Protein AF-A0A821TFM6-F1 (afdb_monomer_lite)

pLDDT: mean 86.7, std 9.64, range [51.97, 97.0]

Structure (mmCIF, N/CA/C/O backbone):
data_AF-A0A821TFM6-F1
#
_entry.id   AF-A0A821TFM6-F1
#
loop_
_atom_site.group_PDB
_atom_site.id
_atom_site.type_symbol
_atom_site.label_atom_id
_atom_site.label_alt_id
_atom_site.label_comp_id
_atom_site.label_asym_id
_atom_site.label_entity_id
_atom_site.label_seq_id
_atom_site.pdbx_PDB_ins_code
_atom_site.Cartn_x
_atom_site.Cartn_y
_atom_site.Cartn_z
_atom_site.occupancy
_atom_site.B_iso_or_equiv
_atom_site.auth_seq_id
_atom_site.auth_comp_id
_atom_site.auth_asym_id
_atom_site.auth_atom_id
_atom_site.pdbx_PDB_model_num
ATOM 1 N N . MET A 1 1 ? 27.756 -3.045 -13.467 1.00 52.25 1 MET A N 1
ATOM 2 C CA . MET A 1 1 ? 26.746 -2.321 -14.271 1.00 52.25 1 MET A CA 1
ATOM 3 C C . MET A 1 1 ? 26.973 -2.748 -15.706 1.00 52.25 1 MET A C 1
ATOM 5 O O . MET A 1 1 ? 28.132 -2.785 -16.091 1.00 52.25 1 MET A O 1
ATOM 9 N N . ARG A 1 2 ? 25.941 -3.161 -16.456 1.00 55.00 2 ARG A N 1
ATOM 10 C CA . ARG A 1 2 ? 26.101 -3.256 -17.919 1.00 55.00 2 ARG A CA 1
ATOM 11 C C . ARG A 1 2 ? 26.404 -1.846 -18.423 1.00 55.00 2 ARG A C 1
ATOM 13 O O . ARG A 1 2 ? 25.857 -0.905 -17.843 1.00 55.00 2 ARG A O 1
ATOM 20 N N . ASP A 1 3 ? 27.249 -1.713 -19.437 1.00 66.25 3 ASP A N 1
ATOM 21 C CA . ASP A 1 3 ? 27.443 -0.417 -20.083 1.00 66.25 3 ASP A CA 1
ATOM 22 C C . ASP A 1 3 ? 26.076 0.129 -20.517 1.00 66.25 3 ASP A C 1
ATOM 24 O O . ASP A 1 3 ? 25.266 -0.643 -21.054 1.00 66.25 3 ASP A O 1
ATOM 28 N N . PRO A 1 4 ? 25.765 1.406 -20.229 1.00 72.38 4 PRO A N 1
ATOM 29 C CA . PRO A 1 4 ? 24.542 2.012 -20.722 1.00 72.38 4 PRO A CA 1
ATOM 30 C C . PRO A 1 4 ? 24.560 1.903 -22.246 1.00 72.38 4 PRO A C 1
ATOM 32 O O . PRO A 1 4 ? 25.451 2.444 -22.895 1.00 72.38 4 PRO A O 1
ATOM 35 N N . GLN A 1 5 ? 23.610 1.164 -22.814 1.00 78.94 5 GLN A N 1
ATOM 36 C CA . GLN A 1 5 ? 23.362 1.262 -24.246 1.00 78.94 5 GLN A CA 1
ATOM 37 C C . GLN A 1 5 ? 22.760 2.635 -24.523 1.00 78.94 5 GLN A C 1
ATOM 39 O O . GLN A 1 5 ? 21.975 3.143 -23.713 1.00 78.94 5 GLN A O 1
ATOM 44 N N . ASP A 1 6 ? 23.112 3.214 -25.665 1.00 87.62 6 ASP A N 1
ATOM 45 C CA . ASP A 1 6 ? 22.507 4.461 -26.108 1.00 87.62 6 ASP A CA 1
ATOM 46 C C . ASP A 1 6 ? 20.988 4.308 -26.238 1.00 87.62 6 ASP A C 1
ATOM 48 O O . ASP A 1 6 ? 20.458 3.247 -26.590 1.00 87.62 6 ASP A O 1
ATOM 52 N N . ALA A 1 7 ? 20.271 5.387 -25.936 1.00 90.62 7 ALA A N 1
ATOM 53 C CA . ALA A 1 7 ? 18.822 5.398 -26.032 1.00 90.62 7 ALA A CA 1
ATOM 54 C C . ALA A 1 7 ? 18.374 5.211 -27.491 1.00 90.62 7 ALA A C 1
ATOM 56 O O . ALA A 1 7 ? 18.794 5.946 -28.385 1.00 90.62 7 ALA A O 1
ATOM 57 N N . ILE A 1 8 ? 17.465 4.261 -27.724 1.00 91.44 8 ILE A N 1
ATOM 58 C CA . ILE A 1 8 ? 16.836 4.056 -29.032 1.00 91.44 8 ILE A CA 1
ATOM 59 C C . ILE A 1 8 ? 15.567 4.906 -29.095 1.00 91.44 8 ILE A C 1
ATOM 61 O O . ILE A 1 8 ? 14.603 4.655 -28.374 1.00 91.44 8 ILE A O 1
ATOM 65 N N . ILE A 1 9 ? 15.558 5.899 -29.983 1.00 94.25 9 ILE A N 1
ATOM 66 C CA . ILE A 1 9 ? 14.421 6.800 -30.196 1.00 94.25 9 ILE A CA 1
ATOM 67 C C . ILE A 1 9 ? 13.794 6.470 -31.550 1.00 94.25 9 ILE A C 1
ATOM 69 O O . ILE A 1 9 ? 14.476 6.457 -32.573 1.00 94.25 9 ILE A O 1
ATOM 73 N N . THR A 1 10 ? 12.489 6.197 -31.568 1.00 93.75 10 THR A N 1
ATOM 74 C CA . THR A 1 10 ? 11.742 5.863 -32.791 1.00 93.75 10 THR A CA 1
ATOM 75 C C . THR A 1 10 ? 10.418 6.616 -32.846 1.00 93.75 10 THR A C 1
ATOM 77 O O . THR A 1 10 ? 9.872 7.016 -31.818 1.00 93.75 10 THR A O 1
ATOM 80 N N . LYS A 1 11 ? 9.899 6.831 -34.060 1.00 94.12 11 LYS A N 1
ATOM 81 C CA . LYS A 1 11 ? 8.574 7.426 -34.259 1.00 94.12 11 LYS A CA 1
ATOM 82 C C . LYS A 1 11 ? 7.501 6.391 -33.917 1.00 94.12 11 LYS A C 1
ATOM 84 O O . LYS A 1 11 ? 7.526 5.282 -34.445 1.00 94.12 11 LYS A O 1
ATOM 89 N N . ILE A 1 12 ? 6.554 6.772 -33.069 1.00 92.88 12 ILE A N 1
ATOM 90 C CA . ILE A 1 12 ? 5.396 5.949 -32.703 1.00 92.88 12 ILE A CA 1
ATOM 91 C C . ILE A 1 12 ? 4.162 6.348 -33.523 1.00 92.88 12 ILE A C 1
ATOM 93 O O . ILE A 1 12 ? 4.114 7.440 -34.085 1.00 92.88 12 ILE A O 1
ATOM 97 N N . SER A 1 13 ? 3.173 5.454 -33.620 1.00 90.00 13 SER A N 1
ATOM 98 C CA . SER A 1 13 ? 1.891 5.756 -34.270 1.00 90.00 13 SER A CA 1
ATOM 99 C C . SER A 1 13 ? 1.072 6.748 -33.446 1.00 90.00 13 SER A C 1
ATOM 101 O O . SER A 1 13 ? 1.014 6.596 -32.227 1.00 90.00 13 SER A O 1
ATOM 103 N N . ASP A 1 14 ? 0.329 7.637 -34.103 1.00 89.50 14 ASP A N 1
ATOM 104 C CA . ASP A 1 14 ? -0.502 8.658 -33.439 1.00 89.50 14 ASP A CA 1
ATOM 105 C C . ASP A 1 14 ? -1.586 8.069 -32.508 1.00 89.50 14 ASP A C 1
ATOM 107 O O . ASP A 1 14 ? -2.041 8.724 -31.578 1.00 89.50 14 ASP A O 1
ATOM 111 N N . ASN A 1 15 ? -1.974 6.805 -32.718 1.00 90.88 15 ASN A N 1
ATOM 112 C CA . ASN A 1 15 ? -2.982 6.105 -31.911 1.00 90.88 15 ASN A CA 1
ATOM 113 C C . ASN A 1 15 ? -2.406 5.368 -30.687 1.00 90.88 15 ASN A C 1
ATOM 115 O O . ASN A 1 15 ? -3.145 4.680 -29.975 1.00 90.88 15 ASN A O 1
ATOM 119 N N . LEU A 1 16 ? -1.092 5.440 -30.455 1.00 91.19 16 LEU A N 1
ATOM 120 C CA . LEU A 1 16 ? -0.468 4.778 -29.316 1.00 91.19 16 LEU A CA 1
ATOM 121 C C . LEU A 1 16 ? -0.731 5.593 -28.045 1.00 91.19 16 LEU A C 1
ATOM 123 O O . LEU A 1 16 ? -0.475 6.792 -28.004 1.00 91.19 16 LEU A O 1
ATOM 127 N N . LYS A 1 17 ? -1.206 4.941 -26.982 1.00 92.25 17 LYS A N 1
ATOM 128 C CA . LYS A 1 17 ? -1.286 5.583 -25.664 1.00 92.25 17 LYS A CA 1
ATOM 129 C C . LYS A 1 17 ? 0.116 5.764 -25.097 1.00 92.25 17 LYS A C 1
ATOM 131 O O . LYS A 1 17 ? 0.929 4.850 -25.192 1.00 92.25 17 LYS A O 1
ATOM 136 N N . GLU A 1 18 ? 0.370 6.905 -24.470 1.00 93.56 18 GLU A N 1
ATOM 137 C CA . GLU A 1 18 ? 1.617 7.163 -23.752 1.00 93.56 18 GLU A CA 1
ATOM 138 C C . GLU A 1 18 ? 1.761 6.197 -22.569 1.00 93.56 18 GLU A C 1
ATOM 140 O O . GLU A 1 18 ? 0.814 5.968 -21.811 1.00 93.56 18 GLU A O 1
ATOM 145 N N . PHE A 1 19 ? 2.946 5.609 -22.410 1.00 94.56 19 PHE A N 1
ATOM 146 C CA . PHE A 1 19 ? 3.253 4.741 -21.280 1.00 94.56 19 PHE A CA 1
ATOM 147 C C . PHE A 1 19 ? 4.748 4.746 -20.968 1.00 94.56 19 PHE A C 1
ATOM 149 O O . PHE A 1 19 ? 5.585 5.024 -21.825 1.00 94.56 19 PHE A O 1
ATOM 156 N N . THR A 1 20 ? 5.068 4.338 -19.744 1.00 95.56 20 THR A N 1
ATOM 157 C CA . THR A 1 20 ? 6.428 3.998 -19.325 1.00 95.56 20 THR A CA 1
ATOM 158 C C . THR A 1 20 ? 6.457 2.520 -18.973 1.00 95.56 20 THR A C 1
ATOM 160 O O . THR A 1 20 ? 5.644 2.052 -18.177 1.00 95.56 20 THR A O 1
ATOM 163 N N . CYS A 1 21 ? 7.394 1.773 -19.555 1.00 94.75 21 CYS A N 1
ATOM 164 C CA . CYS A 1 21 ? 7.612 0.366 -19.238 1.00 94.75 21 CYS A CA 1
ATOM 165 C C . CYS A 1 21 ? 9.032 0.176 -18.714 1.00 94.75 21 CYS A C 1
ATOM 167 O O . CYS A 1 21 ? 9.996 0.621 -19.331 1.00 94.75 21 CYS A O 1
ATOM 169 N N . ILE A 1 22 ? 9.151 -0.506 -17.577 1.00 96.00 22 ILE A N 1
ATOM 170 C CA . ILE A 1 22 ? 10.433 -0.871 -16.983 1.00 96.00 22 ILE A CA 1
ATOM 171 C C . ILE A 1 22 ? 10.528 -2.393 -17.010 1.00 96.00 22 ILE A C 1
ATOM 173 O O . ILE A 1 22 ? 9.699 -3.079 -16.417 1.00 96.00 22 ILE A O 1
ATOM 177 N N . THR A 1 23 ? 11.555 -2.914 -17.679 1.00 95.25 23 THR A N 1
ATOM 178 C CA . THR A 1 23 ? 11.909 -4.338 -17.670 1.00 95.25 23 THR A CA 1
ATOM 179 C C . THR A 1 23 ? 13.333 -4.474 -17.158 1.00 95.25 23 THR A C 1
ATOM 181 O O . THR A 1 23 ? 14.235 -3.796 -17.644 1.00 95.25 23 THR A O 1
ATOM 184 N N . PHE A 1 24 ? 13.551 -5.347 -16.178 1.00 94.50 24 PHE A N 1
ATOM 185 C CA . PHE A 1 24 ? 14.883 -5.608 -15.643 1.00 94.50 24 PHE A CA 1
ATOM 186 C C . PHE A 1 24 ? 15.060 -7.090 -15.319 1.00 94.50 24 PHE A C 1
ATOM 188 O O . PHE A 1 24 ? 14.094 -7.802 -15.052 1.00 94.50 24 PHE A O 1
ATOM 195 N N . ILE A 1 25 ? 16.315 -7.540 -15.332 1.00 92.44 25 ILE A N 1
ATOM 196 C CA . ILE A 1 25 ? 16.714 -8.866 -14.859 1.00 92.44 25 ILE A CA 1
ATOM 197 C C . ILE A 1 25 ? 17.599 -8.638 -13.630 1.00 92.44 25 ILE A C 1
ATOM 199 O O . ILE A 1 25 ? 18.646 -7.997 -13.767 1.00 92.44 25 ILE A O 1
ATOM 203 N N . PRO A 1 26 ? 17.190 -9.098 -12.439 1.00 93.81 26 PRO A N 1
ATOM 204 C CA . PRO A 1 26 ? 17.968 -8.930 -11.219 1.00 93.81 26 PRO A CA 1
ATOM 205 C C . PRO A 1 26 ? 19.294 -9.692 -11.311 1.00 93.81 26 PRO A C 1
ATOM 207 O O . PRO A 1 26 ? 19.362 -10.795 -11.853 1.00 93.81 26 PRO A O 1
ATOM 210 N N . ASP A 1 27 ? 20.349 -9.119 -10.737 1.00 95.25 27 ASP A N 1
ATOM 211 C CA . ASP A 1 27 ? 21.627 -9.810 -10.560 1.00 95.25 27 ASP A CA 1
ATOM 212 C C . ASP A 1 27 ? 21.530 -10.777 -9.373 1.00 95.25 27 ASP A C 1
ATOM 214 O O . ASP A 1 27 ? 21.910 -10.451 -8.250 1.00 95.25 27 ASP A O 1
ATOM 218 N N . LEU A 1 28 ? 20.958 -11.959 -9.614 1.00 95.38 28 LEU A N 1
ATOM 219 C CA . LEU A 1 28 ? 20.707 -12.955 -8.568 1.00 95.38 28 LEU A CA 1
ATOM 220 C C . LEU A 1 28 ? 21.997 -13.453 -7.903 1.00 95.38 28 LEU A C 1
ATOM 222 O O . LEU A 1 28 ? 22.010 -13.698 -6.698 1.00 95.38 28 LEU A O 1
ATOM 226 N N . LYS A 1 29 ? 23.107 -13.507 -8.649 1.00 95.94 29 LYS A N 1
ATOM 227 C CA . LYS A 1 29 ? 24.409 -13.928 -8.116 1.00 95.94 29 LYS A CA 1
ATOM 228 C C . LYS A 1 29 ? 24.903 -12.987 -7.026 1.00 95.94 29 LYS A C 1
ATOM 230 O O . LYS A 1 29 ? 25.435 -13.450 -6.021 1.00 95.94 29 LYS A O 1
ATOM 235 N N . ARG A 1 30 ? 24.672 -11.678 -7.176 1.00 96.56 30 ARG A N 1
ATOM 236 C CA . ARG A 1 30 ? 24.985 -10.691 -6.133 1.00 96.56 30 ARG A CA 1
ATOM 237 C C . ARG A 1 30 ? 24.227 -10.950 -4.826 1.00 96.56 30 ARG A C 1
ATOM 239 O O . ARG A 1 30 ? 24.731 -10.604 -3.762 1.00 96.56 30 ARG A O 1
ATOM 246 N N . PHE A 1 31 ? 23.052 -11.569 -4.906 1.00 94.94 31 PHE A N 1
ATOM 247 C CA . PHE A 1 31 ? 22.243 -11.968 -3.752 1.00 94.94 31 PHE A CA 1
ATOM 248 C C . PHE A 1 31 ? 22.465 -13.425 -3.329 1.00 94.94 31 PHE A C 1
ATOM 250 O O . PHE A 1 31 ? 21.773 -13.889 -2.432 1.00 94.94 31 PHE A O 1
ATOM 257 N N . GLN A 1 32 ?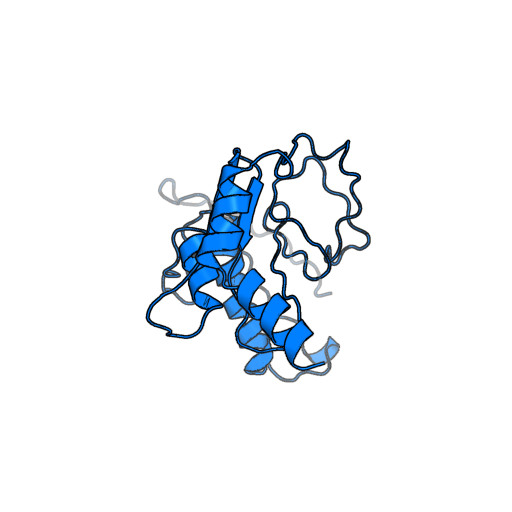 23.427 -14.133 -3.935 1.00 96.31 32 GLN A N 1
ATOM 258 C CA . GLN A 1 32 ? 23.695 -15.554 -3.678 1.00 96.31 32 GLN A CA 1
ATOM 259 C C . GLN A 1 32 ? 22.467 -16.441 -3.957 1.00 96.31 32 GLN A C 1
ATOM 261 O O . GLN A 1 32 ? 22.184 -17.390 -3.233 1.00 96.31 32 GLN A O 1
ATOM 266 N N . MET A 1 33 ? 21.723 -16.109 -5.015 1.00 96.06 33 MET A N 1
ATOM 267 C CA . MET A 1 33 ? 20.518 -16.817 -5.442 1.00 96.06 33 MET A CA 1
ATOM 268 C C . MET A 1 33 ? 20.677 -17.333 -6.873 1.00 96.06 33 MET A C 1
ATOM 270 O O . MET A 1 33 ? 21.241 -16.650 -7.728 1.00 96.06 33 MET A O 1
ATOM 274 N N . ASP A 1 34 ? 20.095 -18.497 -7.156 1.00 95.81 34 ASP A N 1
ATOM 275 C CA . ASP A 1 34 ? 20.007 -19.036 -8.523 1.00 95.81 34 ASP A CA 1
ATOM 276 C C . ASP A 1 34 ? 18.685 -18.669 -9.205 1.00 95.81 34 ASP A C 1
ATOM 278 O O . ASP A 1 34 ? 18.609 -18.482 -10.419 1.00 95.81 34 ASP A O 1
ATOM 282 N N . LYS A 1 35 ? 17.623 -18.554 -8.406 1.00 96.19 35 LYS A N 1
ATOM 283 C CA . LYS A 1 35 ? 16.270 -18.186 -8.820 1.00 96.19 35 LYS A CA 1
ATOM 284 C C . LYS A 1 35 ? 15.557 -17.497 -7.667 1.00 96.19 35 LYS A C 1
ATOM 286 O O . LYS A 1 35 ? 15.970 -17.618 -6.516 1.00 96.19 35 LYS A O 1
ATOM 291 N N . PHE A 1 36 ? 14.454 -16.826 -7.967 1.00 96.69 36 PHE A N 1
ATOM 292 C CA . PHE A 1 36 ? 13.506 -16.460 -6.924 1.00 96.69 36 PHE A CA 1
ATOM 293 C C . PHE A 1 36 ? 12.810 -17.715 -6.399 1.00 96.69 36 PHE A C 1
ATOM 295 O O . PHE A 1 36 ? 12.315 -18.527 -7.182 1.00 96.69 36 PHE A O 1
ATOM 302 N N . ASP A 1 37 ? 12.806 -17.875 -5.080 1.00 95.38 37 ASP A N 1
ATOM 303 C CA . ASP A 1 37 ? 12.021 -18.900 -4.406 1.00 95.38 37 ASP A CA 1
ATOM 304 C C . ASP A 1 37 ? 10.550 -18.471 -4.273 1.00 95.38 37 ASP A C 1
ATOM 306 O O . ASP A 1 37 ? 10.173 -17.322 -4.537 1.00 95.38 37 ASP A O 1
ATOM 310 N N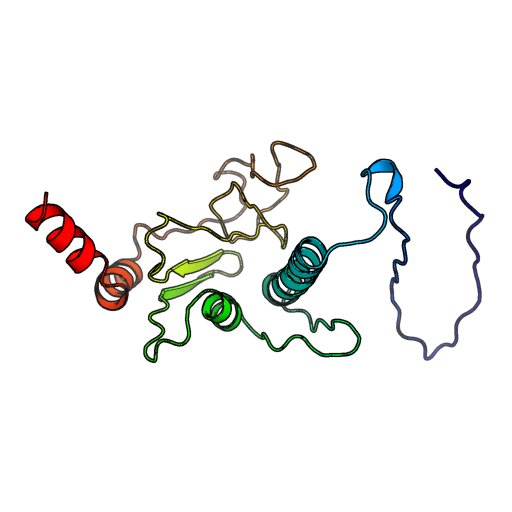 . ASP A 1 38 ? 9.697 -19.412 -3.873 1.00 96.62 38 ASP A N 1
ATOM 311 C CA . ASP A 1 38 ? 8.258 -19.169 -3.765 1.00 96.62 38 ASP A CA 1
ATOM 312 C C . ASP A 1 38 ? 7.926 -18.114 -2.705 1.00 96.62 38 ASP A C 1
ATOM 314 O O . ASP A 1 38 ? 6.969 -17.351 -2.866 1.00 96.62 38 ASP A O 1
ATOM 318 N N . TYR A 1 39 ? 8.743 -18.020 -1.652 1.00 94.38 39 TYR A N 1
ATOM 319 C CA . TYR A 1 39 ? 8.579 -17.025 -0.601 1.00 94.38 39 TYR A CA 1
ATOM 320 C C . TYR A 1 39 ? 8.809 -15.609 -1.138 1.00 94.38 39 TYR A C 1
ATOM 322 O O . TYR A 1 39 ? 7.932 -14.755 -1.013 1.00 94.38 39 TYR A O 1
ATOM 330 N N . LEU A 1 40 ? 9.926 -15.348 -1.814 1.00 94.75 40 LEU A N 1
ATOM 331 C CA . LEU A 1 40 ? 10.219 -14.043 -2.396 1.00 94.75 40 LEU A CA 1
ATOM 332 C C . LEU A 1 40 ? 9.214 -13.682 -3.495 1.00 94.75 40 LEU A C 1
ATOM 334 O O . LEU A 1 40 ? 8.737 -12.546 -3.556 1.00 94.75 40 LEU A O 1
ATOM 338 N N . VAL A 1 41 ? 8.816 -14.655 -4.320 1.00 96.12 41 VAL A N 1
ATOM 339 C CA . VAL A 1 41 ? 7.732 -14.464 -5.294 1.00 96.12 41 VAL A CA 1
ATOM 340 C C . VAL A 1 41 ? 6.427 -14.079 -4.589 1.00 96.12 41 VAL A C 1
ATOM 342 O O . VAL A 1 41 ? 5.703 -13.217 -5.090 1.00 96.12 41 VAL A O 1
ATOM 345 N N . SER A 1 42 ? 6.117 -14.663 -3.428 1.00 95.31 42 SER A N 1
ATOM 346 C CA . SER A 1 42 ? 4.937 -14.289 -2.637 1.00 95.31 42 SER A CA 1
ATOM 347 C C . SER A 1 42 ? 5.016 -12.852 -2.112 1.00 95.31 42 SER A C 1
ATOM 349 O O . SER A 1 42 ? 4.015 -12.137 -2.156 1.00 95.31 42 SER A O 1
ATOM 351 N N . LEU A 1 43 ? 6.206 -12.382 -1.720 1.00 93.88 43 LEU A N 1
ATOM 352 C CA . LEU A 1 43 ? 6.420 -10.998 -1.297 1.00 93.88 43 LEU A CA 1
ATOM 353 C C . LEU A 1 43 ? 6.222 -10.015 -2.454 1.00 93.88 43 LEU A C 1
ATOM 355 O O . LEU A 1 43 ? 5.566 -8.988 -2.275 1.00 93.88 43 LEU A O 1
ATOM 359 N N . PHE A 1 44 ? 6.721 -10.337 -3.653 1.00 95.38 44 PHE A N 1
ATOM 360 C CA . PHE A 1 44 ? 6.457 -9.526 -4.845 1.00 95.38 44 PHE A CA 1
ATOM 361 C C . PHE A 1 44 ? 4.974 -9.512 -5.201 1.00 95.38 44 PHE A C 1
ATOM 363 O O . PHE A 1 44 ? 4.425 -8.443 -5.452 1.00 95.38 44 PHE A O 1
ATOM 370 N N . LYS A 1 45 ? 4.304 -10.672 -5.167 1.00 95.31 45 LYS A N 1
ATOM 371 C CA . LYS A 1 45 ? 2.853 -10.768 -5.383 1.00 95.31 45 LYS A CA 1
ATOM 372 C C . LYS A 1 45 ? 2.100 -9.887 -4.393 1.00 95.31 45 LYS A C 1
ATOM 374 O O . LYS A 1 45 ? 1.313 -9.057 -4.832 1.00 95.31 45 LYS A O 1
ATOM 379 N N . ARG A 1 46 ? 2.388 -10.004 -3.092 1.00 93.75 46 ARG A N 1
ATOM 380 C CA . ARG A 1 46 ? 1.797 -9.158 -2.047 1.00 93.75 46 ARG A CA 1
ATOM 381 C C . ARG A 1 46 ? 2.012 -7.680 -2.357 1.00 93.75 46 ARG A C 1
ATOM 383 O O . ARG A 1 46 ? 1.052 -6.927 -2.383 1.00 93.75 46 ARG A O 1
ATOM 390 N N . ARG A 1 47 ? 3.230 -7.282 -2.737 1.00 94.44 47 ARG A N 1
ATOM 391 C CA . ARG A 1 47 ? 3.525 -5.881 -3.061 1.00 94.44 47 ARG A CA 1
ATOM 392 C C . ARG A 1 47 ? 2.678 -5.329 -4.215 1.00 94.44 47 ARG A C 1
ATOM 394 O O . ARG A 1 47 ? 2.371 -4.142 -4.219 1.00 94.44 47 ARG A O 1
ATOM 401 N N . VAL A 1 48 ? 2.265 -6.159 -5.173 1.00 95.50 48 VAL A N 1
ATOM 402 C CA . VAL A 1 48 ? 1.344 -5.729 -6.240 1.00 95.50 48 VAL A CA 1
ATOM 403 C C . VAL A 1 48 ? -0.060 -5.437 -5.692 1.00 95.50 48 VAL A C 1
ATOM 405 O 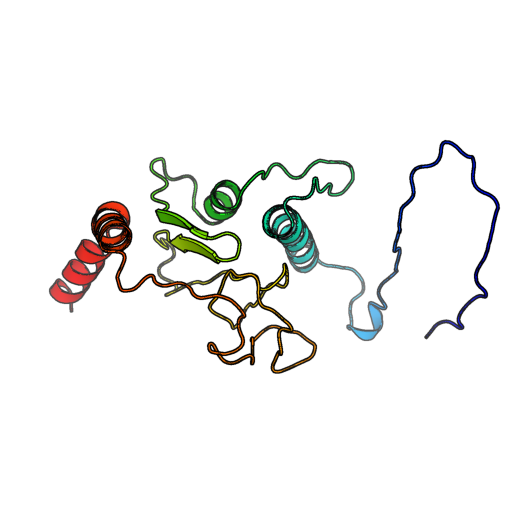O . VAL A 1 48 ? -0.694 -4.482 -6.138 1.00 95.50 48 VAL A O 1
ATOM 408 N N . TYR A 1 49 ? -0.522 -6.201 -4.699 1.00 94.44 49 TYR A N 1
ATOM 409 C CA . TYR A 1 49 ? -1.779 -5.935 -3.988 1.00 94.44 49 TYR A CA 1
ATOM 410 C C . TYR A 1 49 ? -1.679 -4.640 -3.169 1.00 94.44 49 TYR A C 1
ATOM 412 O O . TYR A 1 49 ? -2.572 -3.798 -3.254 1.00 94.44 49 TYR A O 1
ATOM 420 N N . ASP A 1 50 ? -0.554 -4.420 -2.481 1.00 93.31 50 ASP A N 1
ATOM 421 C CA . ASP A 1 50 ? -0.280 -3.169 -1.768 1.00 93.31 50 ASP A CA 1
ATOM 422 C C . ASP A 1 50 ? -0.352 -1.949 -2.708 1.00 93.31 50 ASP A C 1
ATOM 424 O O . ASP A 1 50 ? -0.901 -0.906 -2.356 1.00 93.31 50 ASP A O 1
ATOM 428 N N . VAL A 1 51 ? 0.211 -2.050 -3.920 1.00 92.88 51 VAL A N 1
ATOM 429 C CA . VAL A 1 51 ? 0.164 -0.968 -4.922 1.00 92.88 51 VAL A CA 1
ATOM 430 C C . VAL A 1 51 ? -1.263 -0.741 -5.416 1.00 92.88 51 VAL A C 1
ATOM 432 O O . VAL A 1 51 ? -1.669 0.412 -5.555 1.00 92.88 51 VAL A O 1
ATOM 435 N N . ALA A 1 52 ? -2.032 -1.809 -5.648 1.00 93.50 52 ALA A N 1
ATOM 436 C CA . ALA A 1 52 ? -3.421 -1.707 -6.092 1.00 93.50 52 ALA A CA 1
ATOM 437 C C . ALA A 1 52 ? -4.268 -0.892 -5.108 1.00 93.50 52 ALA A C 1
ATOM 439 O O . ALA A 1 52 ? -4.982 0.020 -5.521 1.00 93.50 52 ALA A O 1
ATOM 440 N N . VAL A 1 53 ? -4.128 -1.168 -3.809 1.00 90.50 53 VAL A N 1
ATOM 441 C CA . VAL A 1 53 ? -4.918 -0.481 -2.786 1.00 90.50 53 VAL A CA 1
ATOM 442 C C . VAL A 1 53 ? -4.405 0.928 -2.478 1.00 90.50 53 VAL A C 1
ATOM 444 O O . VAL A 1 53 ? -5.200 1.854 -2.351 1.00 90.50 53 VAL A O 1
ATOM 447 N N . SER A 1 54 ? -3.085 1.122 -2.401 1.00 88.19 54 SER A N 1
ATOM 448 C CA . SER A 1 54 ? -2.507 2.400 -1.956 1.00 88.19 54 SER A CA 1
ATOM 449 C C . SER A 1 54 ? -2.525 3.500 -3.019 1.00 88.19 54 SER A C 1
ATOM 451 O O . SER A 1 54 ? -2.490 4.679 -2.674 1.00 88.19 54 SER A O 1
ATOM 453 N N . THR A 1 55 ? -2.604 3.129 -4.301 1.00 87.12 55 THR A N 1
ATOM 454 C CA . THR A 1 55 ? -2.687 4.089 -5.415 1.00 87.12 55 THR A CA 1
ATOM 455 C C . THR A 1 55 ? -4.111 4.303 -5.927 1.00 87.12 55 THR A C 1
ATOM 457 O O . THR A 1 55 ? -4.369 5.301 -6.594 1.00 87.12 55 THR A O 1
ATOM 460 N N . GLY A 1 56 ? -5.027 3.358 -5.676 1.00 82.88 56 GLY A N 1
ATOM 461 C CA . GLY A 1 56 ? -6.365 3.339 -6.279 1.00 82.88 56 GLY A CA 1
ATOM 462 C C . GLY A 1 56 ? -6.375 3.054 -7.790 1.00 82.88 56 GLY A C 1
ATOM 463 O O . GLY A 1 56 ? -7.426 3.102 -8.431 1.00 82.88 56 GLY A O 1
ATOM 464 N N . CYS A 1 57 ? -5.218 2.757 -8.390 1.00 89.81 57 CYS A N 1
ATOM 465 C CA . CYS A 1 57 ? -5.102 2.457 -9.811 1.00 89.81 57 CYS A CA 1
ATOM 466 C C . CYS A 1 57 ? -5.586 1.037 -10.136 1.00 89.81 57 CYS A C 1
ATOM 468 O O . CYS A 1 57 ? -5.486 0.106 -9.337 1.00 89.81 57 CYS A O 1
ATOM 470 N N . LYS A 1 58 ? -6.036 0.828 -11.380 1.00 92.75 58 LYS A N 1
ATOM 471 C CA . LYS A 1 58 ? -6.312 -0.521 -11.896 1.00 92.75 58 LYS A CA 1
ATOM 472 C C . LYS A 1 58 ? -4.993 -1.255 -12.130 1.00 92.75 58 LYS A C 1
ATOM 474 O O . LYS A 1 58 ? -4.296 -0.978 -13.102 1.00 92.75 58 LYS A O 1
ATOM 479 N N . VAL A 1 59 ? -4.675 -2.202 -11.254 1.00 94.94 59 VAL A N 1
ATOM 480 C CA . VAL A 1 59 ? -3.430 -2.979 -11.308 1.00 94.94 59 VAL A CA 1
ATOM 481 C C . VAL A 1 59 ? -3.685 -4.392 -11.835 1.00 94.94 59 VAL A C 1
ATOM 483 O O . VAL A 1 59 ? -4.681 -5.040 -11.501 1.00 94.94 59 VAL A O 1
ATOM 486 N N . THR A 1 60 ? -2.760 -4.883 -12.658 1.00 96.56 60 THR A N 1
ATOM 487 C CA . THR A 1 60 ? -2.754 -6.255 -13.176 1.00 96.56 60 THR A CA 1
ATOM 488 C C . THR A 1 60 ? -1.448 -6.955 -12.836 1.00 96.56 60 THR A C 1
ATOM 490 O O . THR A 1 60 ? -0.382 -6.357 -12.951 1.00 96.56 60 THR A O 1
ATOM 493 N N . LEU A 1 61 ? -1.523 -8.243 -12.515 1.00 96.88 61 LEU A N 1
ATOM 494 C CA . LEU A 1 61 ? -0.374 -9.124 -12.351 1.00 96.88 61 LEU A CA 1
ATOM 495 C C . LEU A 1 61 ? -0.488 -10.287 -13.332 1.00 96.88 61 LEU A C 1
ATOM 497 O O . LEU A 1 61 ? -1.482 -11.011 -13.318 1.00 96.88 61 LEU A O 1
ATOM 501 N N . ASN A 1 62 ? 0.521 -10.470 -14.186 1.00 96.12 62 ASN A N 1
ATOM 502 C CA . ASN A 1 62 ? 0.558 -11.538 -15.194 1.00 96.12 62 ASN A CA 1
ATOM 503 C C . ASN A 1 62 ? -0.728 -11.599 -16.046 1.00 96.12 62 ASN A C 1
ATOM 505 O O . ASN A 1 62 ? -1.305 -12.665 -16.253 1.00 96.12 62 ASN A O 1
ATOM 509 N N . GLY A 1 63 ? -1.220 -10.432 -16.476 1.00 95.94 63 GLY A N 1
ATOM 510 C CA . GLY A 1 63 ? -2.433 -10.292 -17.291 1.00 95.94 63 GLY A CA 1
ATOM 511 C C . GLY A 1 63 ? -3.761 -10.405 -16.532 1.00 95.94 63 GLY A C 1
ATOM 512 O O . GLY A 1 63 ? -4.810 -10.162 -17.121 1.00 95.94 63 GLY A O 1
ATOM 513 N N . LYS A 1 64 ? -3.755 -10.728 -15.232 1.00 97.00 64 LYS A N 1
ATOM 514 C CA . LYS A 1 64 ? -4.969 -10.814 -14.406 1.00 97.00 64 LYS A CA 1
ATOM 515 C C . LYS A 1 64 ? -5.130 -9.564 -13.547 1.00 97.00 64 LYS A C 1
ATOM 517 O O . LYS A 1 64 ? -4.180 -9.134 -12.896 1.00 97.00 64 LYS A O 1
ATOM 522 N N . ARG A 1 65 ? -6.332 -8.980 -13.527 1.00 95.50 65 ARG A N 1
ATOM 523 C CA . ARG A 1 65 ? -6.664 -7.846 -12.647 1.00 95.50 65 ARG A CA 1
ATOM 524 C C . ARG A 1 65 ? -6.601 -8.286 -11.182 1.00 95.50 65 ARG A C 1
ATOM 526 O O . ARG A 1 65 ? -7.095 -9.360 -10.846 1.00 95.50 65 ARG A O 1
ATOM 533 N N . ILE A 1 66 ? -6.021 -7.445 -10.330 1.00 95.38 66 ILE A N 1
ATOM 534 C CA . ILE A 1 66 ? -6.069 -7.627 -8.876 1.00 95.38 66 ILE A CA 1
ATOM 535 C C . ILE A 1 66 ? -7.488 -7.294 -8.375 1.00 95.38 66 ILE A C 1
ATOM 537 O O . ILE A 1 66 ? -7.976 -6.200 -8.669 1.00 95.38 66 ILE A O 1
ATOM 541 N N . PRO A 1 67 ? -8.174 -8.204 -7.656 1.00 90.56 67 PRO A N 1
ATOM 542 C CA . PRO A 1 67 ? -9.576 -8.043 -7.269 1.00 90.56 67 PRO A CA 1
ATOM 543 C C . PRO A 1 67 ? -9.727 -7.288 -5.935 1.00 90.56 67 PRO A C 1
ATOM 545 O O . PRO A 1 67 ? -10.375 -7.776 -5.017 1.00 90.56 67 PRO A O 1
ATOM 548 N N . ILE A 1 68 ? -9.100 -6.116 -5.815 1.00 89.12 68 ILE A N 1
ATOM 549 C CA . ILE A 1 68 ? -9.249 -5.225 -4.655 1.00 89.12 68 ILE A CA 1
ATOM 550 C C . ILE A 1 68 ? -9.640 -3.850 -5.178 1.00 89.12 68 ILE A C 1
ATOM 552 O O . ILE A 1 68 ? -8.997 -3.351 -6.106 1.00 89.12 68 ILE A O 1
ATOM 556 N N . GLU A 1 69 ? -10.664 -3.234 -4.592 1.00 80.56 69 GLU A N 1
ATOM 557 C CA . GLU A 1 69 ? -11.119 -1.905 -5.010 1.00 80.56 69 GLU A CA 1
ATOM 558 C C . GLU A 1 69 ? -10.864 -0.830 -3.954 1.00 80.56 69 GLU A C 1
ATOM 560 O O . GLU A 1 69 ? -10.714 0.340 -4.298 1.00 80.56 69 GLU A O 1
ATOM 565 N N . ASN A 1 70 ? -10.791 -1.206 -2.676 1.00 85.50 70 ASN A N 1
ATOM 566 C CA . ASN A 1 70 ? -10.631 -0.259 -1.575 1.00 85.50 70 ASN A CA 1
ATOM 567 C C . ASN A 1 70 ? -9.852 -0.854 -0.384 1.00 85.50 70 ASN A C 1
ATOM 569 O O . ASN A 1 70 ? -9.584 -2.054 -0.319 1.00 85.50 70 ASN A O 1
ATOM 573 N N . MET A 1 71 ? -9.506 -0.004 0.590 1.00 87.19 71 MET A N 1
ATOM 574 C CA . MET A 1 71 ? -8.766 -0.417 1.788 1.00 87.19 71 MET A CA 1
ATOM 575 C C . MET A 1 71 ? -9.490 -1.474 2.630 1.00 87.19 71 MET A C 1
ATOM 577 O O . MET A 1 71 ? -8.817 -2.315 3.219 1.00 87.19 71 MET A O 1
ATOM 581 N N . LYS A 1 72 ? -10.831 -1.506 2.667 1.00 86.25 72 LYS A N 1
ATOM 582 C CA . LYS A 1 72 ? -11.553 -2.561 3.402 1.00 86.25 72 LYS A CA 1
ATOM 583 C C . LYS A 1 72 ? -11.353 -3.931 2.757 1.00 86.25 72 LYS A C 1
ATOM 585 O O . LYS A 1 72 ? -11.080 -4.887 3.476 1.00 86.25 72 LYS A O 1
ATOM 590 N N . ASP A 1 73 ? -11.436 -4.021 1.428 1.00 88.00 73 ASP A N 1
ATOM 591 C CA . ASP A 1 73 ? -11.179 -5.265 0.683 1.00 88.00 73 ASP A CA 1
ATOM 592 C C . ASP A 1 73 ? -9.777 -5.804 0.982 1.00 88.00 73 ASP A C 1
ATOM 594 O O . ASP A 1 73 ? -9.596 -6.993 1.234 1.00 88.00 73 ASP A O 1
ATOM 598 N N . TYR A 1 74 ? -8.793 -4.904 1.009 1.00 89.81 74 TYR A N 1
ATOM 599 C CA . TYR A 1 74 ? -7.414 -5.236 1.343 1.00 89.81 74 TYR A CA 1
ATOM 600 C C . TYR A 1 74 ? -7.276 -5.732 2.784 1.00 89.81 74 TYR A C 1
ATOM 602 O O . TYR A 1 74 ? -6.653 -6.763 3.021 1.00 89.81 74 TYR A O 1
ATOM 610 N N . MET A 1 75 ? -7.899 -5.054 3.753 1.00 87.62 75 MET A N 1
ATOM 611 C CA . MET A 1 75 ? -7.892 -5.497 5.149 1.00 87.62 75 MET A CA 1
ATOM 612 C C . MET A 1 75 ? -8.535 -6.876 5.324 1.00 87.62 75 MET A C 1
ATOM 614 O O . MET A 1 75 ? -8.035 -7.681 6.103 1.00 87.62 75 MET A O 1
ATOM 618 N N . PHE A 1 76 ? -9.601 -7.187 4.579 1.00 85.56 76 PHE A N 1
ATOM 619 C CA . PHE A 1 76 ? -10.221 -8.512 4.622 1.00 85.56 76 PHE A CA 1
ATOM 620 C C . PHE A 1 76 ? -9.285 -9.641 4.189 1.00 85.56 76 PHE A C 1
ATOM 622 O O . PHE A 1 76 ? -9.556 -10.783 4.540 1.00 85.56 76 PHE A O 1
ATOM 629 N N . MET A 1 77 ? -8.211 -9.355 3.450 1.00 86.94 77 MET A N 1
ATOM 630 C CA . MET A 1 77 ? -7.217 -10.369 3.088 1.00 86.94 77 MET A CA 1
ATOM 631 C C . MET A 1 77 ? -6.310 -10.778 4.252 1.00 86.94 77 MET A C 1
ATOM 633 O O . MET A 1 77 ? -5.647 -11.806 4.160 1.00 86.94 77 MET A O 1
ATOM 637 N N . TYR A 1 78 ? -6.249 -9.969 5.312 1.00 83.19 78 TYR A N 1
ATOM 638 C CA . TYR A 1 78 ? -5.464 -10.256 6.517 1.00 83.19 78 TYR A CA 1
ATOM 639 C C . TYR A 1 78 ? -6.245 -11.035 7.571 1.00 83.19 78 TYR A C 1
ATOM 641 O O . TYR A 1 78 ? -5.657 -11.460 8.561 1.00 83.19 78 TYR A O 1
ATOM 649 N N . LEU A 1 79 ? -7.556 -11.175 7.387 1.00 80.19 79 LEU A N 1
ATOM 650 C CA . LEU A 1 79 ? -8.430 -11.867 8.319 1.00 80.19 79 LEU A CA 1
ATOM 651 C C . LEU A 1 79 ? -8.752 -13.252 7.769 1.00 80.19 79 LEU A C 1
ATOM 653 O O . LEU A 1 79 ? -8.982 -13.408 6.568 1.00 80.19 79 LEU A O 1
ATOM 657 N N . ASP A 1 80 ? -8.797 -14.243 8.655 1.00 72.88 80 ASP A N 1
ATOM 658 C CA . ASP A 1 80 ? -9.253 -15.583 8.301 1.00 72.88 80 ASP A CA 1
ATOM 659 C C . ASP A 1 80 ? -10.725 -15.569 7.843 1.00 72.88 80 ASP A C 1
ATOM 661 O O . ASP A 1 80 ? -11.459 -14.595 8.024 1.00 72.88 80 ASP A O 1
ATOM 665 N N . ASN A 1 81 ? -11.176 -16.671 7.234 1.00 59.88 81 ASN A N 1
ATOM 666 C CA . ASN A 1 81 ? -12.533 -16.857 6.694 1.00 59.88 81 ASN A CA 1
ATOM 667 C C . ASN A 1 81 ? -13.640 -16.933 7.775 1.00 59.88 81 ASN A C 1
ATOM 669 O O . ASN A 1 81 ? -14.604 -17.685 7.627 1.00 59.88 81 ASN A O 1
ATOM 673 N N . THR A 1 82 ? -13.521 -16.190 8.874 1.00 53.78 82 THR A N 1
ATOM 674 C CA . THR A 1 82 ? -14.566 -16.087 9.889 1.00 53.78 82 THR A CA 1
ATOM 675 C C . THR A 1 82 ? -15.747 -15.276 9.352 1.00 53.78 82 THR A C 1
ATOM 677 O O . THR A 1 82 ? -15.616 -14.304 8.606 1.00 53.78 82 THR A O 1
ATOM 680 N N . THR A 1 83 ? -16.947 -15.740 9.687 1.00 51.97 83 THR A N 1
ATOM 681 C CA . THR A 1 83 ? -18.231 -15.293 9.128 1.00 51.97 83 THR A CA 1
ATOM 682 C C . THR A 1 83 ? -18.681 -13.911 9.605 1.00 51.97 83 THR A C 1
ATOM 684 O O . THR A 1 83 ? -19.619 -13.357 9.038 1.00 51.97 83 THR A O 1
ATOM 687 N N . GLU A 1 84 ? -17.991 -13.312 10.576 1.00 55.97 84 GLU A N 1
ATOM 688 C CA . GLU A 1 84 ? -18.20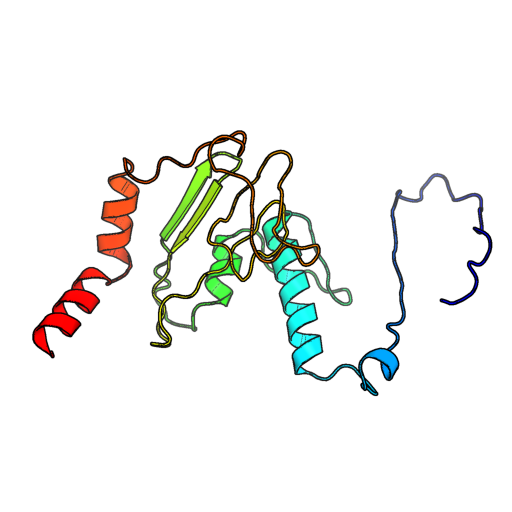9 -11.934 11.019 1.00 55.97 84 GLU A CA 1
ATOM 689 C C . GLU A 1 84 ? -16.877 -11.186 11.034 1.00 55.97 84 GLU A C 1
ATOM 691 O O . GLU A 1 84 ? -16.124 -11.186 12.003 1.00 55.97 84 GLU A O 1
ATOM 696 N N . LYS A 1 85 ? -16.564 -10.558 9.901 1.00 59.31 85 LYS A N 1
ATOM 697 C CA . LYS A 1 85 ? -15.356 -9.755 9.742 1.00 59.31 85 LYS A CA 1
ATOM 698 C C . LYS A 1 85 ? -15.558 -8.414 10.439 1.00 59.31 85 LYS A C 1
ATOM 700 O O . LYS A 1 85 ? -16.009 -7.444 9.822 1.00 59.31 85 LYS A O 1
ATOM 705 N N . GLU A 1 86 ? -15.256 -8.356 11.729 1.00 73.94 86 GLU A N 1
ATOM 706 C CA . GLU A 1 86 ? -15.367 -7.114 12.484 1.00 73.94 86 GLU A CA 1
ATOM 707 C C . GLU A 1 86 ? -14.184 -6.179 12.191 1.00 73.94 86 GLU A C 1
ATOM 709 O O . GLU A 1 86 ? -13.195 -6.090 12.916 1.00 73.94 86 GLU A O 1
ATOM 714 N N . ILE A 1 87 ? -14.295 -5.476 11.064 1.00 82.25 87 ILE A N 1
ATOM 715 C CA . ILE A 1 87 ? -13.396 -4.389 10.700 1.00 82.25 87 ILE A CA 1
ATOM 716 C C . ILE A 1 87 ? -14.007 -3.061 11.131 1.00 82.25 87 ILE A C 1
ATOM 718 O O . ILE A 1 87 ? -15.094 -2.666 10.695 1.00 82.25 87 ILE A O 1
ATOM 722 N N . VAL A 1 88 ? -13.240 -2.313 11.910 1.00 88.25 88 VAL A N 1
ATOM 723 C CA . VAL A 1 88 ? -13.455 -0.891 12.128 1.00 88.25 88 VAL A CA 1
ATOM 724 C C . VAL A 1 88 ? -12.623 -0.118 11.123 1.00 88.25 88 VAL A C 1
ATOM 726 O O . VAL A 1 88 ? -11.407 -0.060 11.234 1.00 88.25 88 VAL A O 1
ATOM 729 N N . TYR A 1 89 ? -13.273 0.493 10.137 1.00 89.06 89 TYR A N 1
ATOM 730 C CA . TYR A 1 89 ? -12.599 1.313 9.132 1.00 89.06 89 TYR A CA 1
ATOM 731 C C . TYR A 1 89 ? -13.207 2.707 9.070 1.00 89.06 89 TYR A C 1
ATOM 733 O O . TYR A 1 89 ? -14.432 2.860 9.027 1.00 89.06 89 TYR A O 1
ATOM 741 N N . LYS A 1 90 ? -12.338 3.714 8.986 1.00 89.19 90 LYS A N 1
ATOM 742 C CA . LYS A 1 90 ? -12.704 5.111 8.802 1.00 89.19 90 LYS A CA 1
ATOM 743 C C . LYS A 1 90 ? -11.715 5.808 7.870 1.00 89.19 90 LYS A C 1
ATOM 745 O O . LYS A 1 90 ? -10.521 5.876 8.154 1.00 89.19 90 LYS A O 1
ATOM 750 N N . LYS A 1 91 ? -12.243 6.427 6.815 1.00 90.56 91 LYS A N 1
ATOM 751 C CA . LYS A 1 91 ? -11.559 7.514 6.113 1.00 90.56 91 LYS A CA 1
ATOM 752 C C . LYS A 1 91 ? -11.756 8.792 6.926 1.00 90.56 91 LYS A C 1
ATOM 754 O O . LYS A 1 91 ? -12.880 9.265 7.067 1.00 90.56 91 LYS A O 1
ATOM 759 N N . VAL A 1 92 ? -10.688 9.287 7.545 1.00 90.75 92 VAL A N 1
ATOM 760 C CA . VAL A 1 92 ? -10.729 10.453 8.443 1.00 90.75 92 VAL A CA 1
ATOM 761 C C . VAL A 1 92 ? -10.805 11.740 7.633 1.00 90.75 92 VAL A C 1
ATOM 763 O O . VAL A 1 92 ? -11.563 12.641 7.977 1.00 90.75 92 VAL A O 1
ATOM 766 N N . ASN A 1 93 ? -10.022 11.809 6.559 1.00 91.00 93 ASN A N 1
ATOM 767 C CA . ASN A 1 93 ? -10.031 12.873 5.559 1.00 91.00 93 ASN A CA 1
ATOM 768 C C . ASN A 1 93 ? -9.338 12.359 4.279 1.00 91.00 93 ASN A C 1
ATOM 770 O O . ASN A 1 93 ? -9.030 11.172 4.171 1.00 91.00 93 ASN A O 1
ATOM 774 N N . ASP A 1 94 ? -9.066 13.237 3.314 1.00 91.00 94 ASP A N 1
ATOM 775 C CA . ASP A 1 94 ? -8.447 12.867 2.030 1.00 91.00 94 ASP A CA 1
ATOM 776 C C . ASP A 1 94 ? -7.018 12.322 2.137 1.00 91.00 94 ASP A C 1
ATOM 778 O O . ASP A 1 94 ? -6.502 11.753 1.178 1.00 91.00 94 ASP A O 1
ATOM 782 N N . ARG A 1 95 ? -6.374 12.481 3.296 1.00 91.88 95 ARG A N 1
ATOM 783 C CA . ARG A 1 95 ? -4.985 12.084 3.542 1.00 91.88 95 ARG A CA 1
ATOM 784 C C . ARG A 1 95 ? -4.830 11.020 4.618 1.00 91.88 95 ARG A C 1
ATOM 786 O O . ARG A 1 95 ? -3.706 10.588 4.840 1.00 91.88 95 ARG A O 1
ATOM 793 N N . TRP A 1 96 ? -5.905 10.614 5.290 1.00 91.06 96 TRP A N 1
ATOM 794 C CA . TRP A 1 96 ? -5.842 9.700 6.430 1.00 91.06 96 TRP A CA 1
ATOM 795 C C . TRP A 1 96 ? -6.949 8.658 6.359 1.00 91.06 96 TRP A C 1
ATOM 797 O O . TRP A 1 96 ? -8.139 8.984 6.371 1.00 91.06 96 TRP A O 1
ATOM 807 N N . GLU A 1 97 ? -6.541 7.395 6.363 1.00 90.50 97 GLU A N 1
ATOM 808 C CA . GLU A 1 97 ? -7.426 6.239 6.448 1.00 90.50 97 GLU A CA 1
ATOM 809 C C . GLU A 1 97 ? -6.926 5.309 7.541 1.00 90.50 97 GLU A C 1
ATOM 811 O O . GLU A 1 97 ? -5.735 5.016 7.623 1.00 90.50 97 GLU A O 1
ATOM 816 N N . ILE A 1 98 ? -7.834 4.847 8.395 1.00 90.19 98 ILE A N 1
ATOM 817 C CA . ILE A 1 98 ? -7.505 3.960 9.506 1.00 90.19 98 ILE A CA 1
ATOM 818 C C . ILE A 1 98 ? -8.429 2.764 9.485 1.00 90.19 98 ILE A C 1
ATOM 820 O O . ILE A 1 98 ? -9.639 2.880 9.286 1.00 90.19 98 ILE A O 1
ATOM 824 N N . GLY A 1 99 ? -7.816 1.614 9.715 1.00 89.50 99 GLY A N 1
ATOM 825 C CA . GLY A 1 99 ? -8.464 0.331 9.824 1.00 89.50 99 GLY A CA 1
ATOM 826 C C . GLY A 1 99 ? -7.959 -0.397 11.059 1.00 89.50 99 GLY A C 1
ATOM 827 O O . GLY A 1 99 ? -6.758 -0.420 11.310 1.00 89.50 99 GLY A O 1
ATOM 828 N N . ILE A 1 100 ? -8.872 -0.979 11.822 1.00 87.69 100 ILE A N 1
ATOM 829 C CA . ILE A 1 100 ? -8.598 -1.798 12.996 1.00 87.69 100 ILE A CA 1
ATOM 830 C C . ILE A 1 100 ? -9.421 -3.072 12.851 1.00 87.69 100 ILE A C 1
ATOM 832 O O . ILE A 1 100 ? -10.590 -3.028 12.471 1.00 87.69 100 ILE A O 1
ATOM 836 N N . ALA A 1 101 ? -8.801 -4.200 13.150 1.00 84.88 101 ALA A N 1
ATOM 837 C CA . ALA A 1 101 ? -9.454 -5.493 13.215 1.00 84.88 101 ALA A CA 1
ATOM 838 C C . ALA A 1 101 ? -8.816 -6.298 14.344 1.00 84.88 101 ALA A C 1
ATOM 840 O O . ALA A 1 101 ? -7.670 -6.039 14.727 1.00 84.88 101 ALA A O 1
ATOM 841 N N . LYS A 1 102 ? -9.564 -7.260 14.880 1.00 80.44 102 LYS A N 1
ATOM 842 C CA . LYS A 1 102 ? -9.016 -8.199 15.851 1.00 80.44 102 LYS A CA 1
ATOM 843 C C . LYS A 1 102 ? -7.964 -9.075 15.170 1.00 80.44 102 LYS A C 1
ATOM 845 O O . LYS A 1 102 ? -8.159 -9.537 14.050 1.00 80.44 102 LYS A O 1
ATOM 850 N N . ASN A 1 103 ? -6.847 -9.273 15.858 1.00 78.69 103 ASN A N 1
ATOM 851 C CA . ASN A 1 103 ? -5.817 -10.205 15.438 1.00 78.69 103 ASN A CA 1
ATOM 852 C C . ASN A 1 103 ? -6.018 -11.532 16.175 1.00 78.69 103 ASN A C 1
ATOM 854 O O . ASN A 1 103 ? -5.785 -11.608 17.381 1.00 78.69 103 ASN A O 1
ATOM 858 N N . ASP A 1 104 ? -6.445 -12.564 15.452 1.00 72.25 104 ASP A N 1
ATOM 859 C CA . ASP A 1 104 ? -6.756 -13.874 16.030 1.00 72.25 104 ASP A CA 1
ATOM 860 C C . ASP A 1 104 ? -5.509 -14.758 16.239 1.00 72.25 104 ASP A C 1
ATOM 862 O O . ASP A 1 104 ? -5.581 -15.793 16.898 1.00 72.25 104 ASP A O 1
ATOM 866 N N . TYR A 1 105 ? -4.336 -14.343 15.744 1.00 70.06 105 TYR A N 1
ATOM 867 C CA . TYR A 1 105 ? -3.120 -15.165 15.765 1.00 70.06 105 TYR A CA 1
ATOM 868 C C . TYR A 1 105 ? -2.295 -15.075 17.061 1.00 70.06 105 TYR A C 1
ATOM 870 O O . TYR A 1 105 ? -1.205 -15.644 17.115 1.00 70.06 105 TYR A O 1
ATOM 878 N N . ASN A 1 106 ? -2.767 -14.367 18.099 1.00 64.56 106 ASN A N 1
ATOM 879 C CA . ASN A 1 106 ? -2.094 -14.213 19.405 1.00 64.56 106 ASN A CA 1
ATOM 880 C C . ASN A 1 106 ? -0.589 -13.858 19.333 1.00 64.56 106 ASN A C 1
ATOM 882 O O . ASN A 1 106 ? 0.176 -14.116 20.259 1.00 64.56 106 ASN A O 1
ATOM 886 N N . ASN A 1 107 ? -0.151 -13.224 18.246 1.00 69.56 107 ASN A N 1
ATOM 887 C CA . ASN A 1 107 ? 1.245 -12.860 17.988 1.00 69.56 107 ASN A CA 1
ATOM 888 C C . ASN A 1 107 ? 1.525 -11.374 18.283 1.00 69.56 107 ASN A C 1
ATOM 890 O O . ASN A 1 107 ? 2.488 -10.799 17.779 1.00 69.56 107 ASN A O 1
ATOM 894 N N . GLY A 1 108 ? 0.690 -10.762 19.126 1.00 73.50 108 GLY A N 1
ATOM 895 C CA . GLY A 1 108 ? 0.797 -9.362 19.519 1.00 73.50 108 GLY A CA 1
ATOM 896 C C . GLY A 1 108 ? 0.118 -8.397 18.546 1.00 73.50 108 GLY A C 1
ATOM 897 O O . GLY A 1 108 ? -0.782 -8.755 17.786 1.00 73.50 108 GLY A O 1
ATOM 898 N N . CYS A 1 109 ? 0.520 -7.128 18.615 1.00 76.69 109 CYS A N 1
ATOM 899 C CA . CYS A 1 109 ? -0.006 -6.080 17.748 1.00 76.69 109 CYS A CA 1
ATOM 900 C C . CYS A 1 109 ? 0.691 -6.130 16.384 1.00 76.69 109 CYS A C 1
ATOM 902 O O . CYS A 1 109 ? 1.915 -6.028 16.303 1.00 76.69 109 CYS A O 1
ATOM 904 N N . THR A 1 110 ? -0.089 -6.255 15.313 1.00 83.12 110 THR A N 1
ATOM 905 C CA . THR A 1 110 ? 0.402 -6.190 13.934 1.00 83.12 110 THR A CA 1
ATOM 906 C C . THR A 1 110 ? -0.054 -4.895 13.282 1.00 83.12 110 THR A C 1
ATOM 908 O O . THR A 1 110 ? -1.205 -4.494 13.446 1.00 83.12 110 THR A O 1
ATOM 911 N N . GLN A 1 111 ? 0.818 -4.279 12.489 1.00 85.62 111 GLN A N 1
ATOM 912 C CA . GLN A 1 111 ? 0.506 -3.050 11.766 1.00 85.62 111 GLN A CA 1
ATOM 913 C C . GLN A 1 111 ? 0.870 -3.186 10.288 1.00 85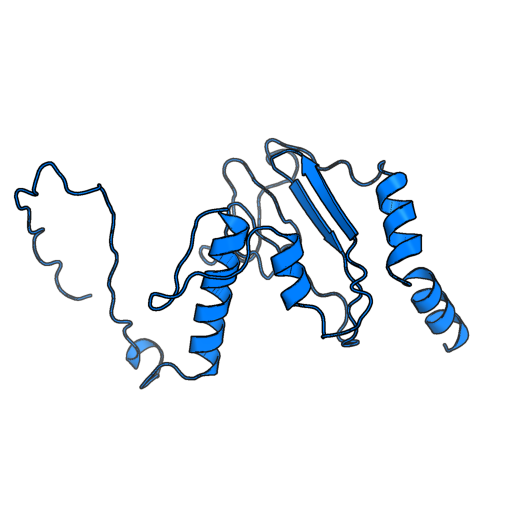.62 111 GLN A C 1
ATOM 915 O O . GLN A 1 111 ? 1.856 -3.832 9.931 1.00 85.62 111 GLN A O 1
ATOM 920 N N . VAL A 1 112 ? 0.071 -2.553 9.434 1.00 88.88 112 VAL A N 1
ATOM 921 C CA . VAL A 1 112 ? 0.364 -2.377 8.011 1.00 88.88 112 VAL A CA 1
ATOM 922 C C . VAL A 1 112 ? 0.087 -0.922 7.684 1.00 88.88 112 VAL A C 1
ATOM 924 O O . VAL A 1 112 ? -1.055 -0.468 7.797 1.00 88.88 112 VAL A O 1
ATOM 927 N N . SER A 1 113 ? 1.131 -0.195 7.299 1.00 90.50 113 SER A N 1
ATOM 928 C CA . SER A 1 113 ? 1.042 1.232 7.016 1.00 90.50 113 SER A CA 1
ATOM 929 C C . SER A 1 113 ? 1.671 1.623 5.684 1.00 90.50 113 SER A C 1
ATOM 931 O O . SER A 1 113 ? 2.685 1.066 5.262 1.00 90.50 113 SER A O 1
ATOM 933 N N . PHE A 1 114 ? 1.055 2.604 5.032 1.00 91.81 114 PHE A N 1
ATOM 934 C CA . PHE A 1 114 ? 1.489 3.191 3.780 1.00 91.81 114 PHE A CA 1
ATOM 935 C C . PHE A 1 114 ? 1.619 4.704 3.920 1.00 91.81 114 PHE A C 1
ATOM 937 O O . PHE A 1 114 ? 0.642 5.387 4.227 1.00 91.81 114 PHE A O 1
ATOM 944 N N . VAL A 1 115 ? 2.799 5.236 3.603 1.00 92.31 115 VAL A N 1
ATOM 945 C CA . VAL A 1 115 ? 3.007 6.678 3.424 1.00 92.31 115 VAL A CA 1
ATOM 946 C C . VAL A 1 115 ? 3.238 6.950 1.949 1.00 92.31 115 VAL A C 1
ATOM 948 O O . VAL A 1 115 ? 4.230 6.488 1.388 1.00 92.31 115 VAL A O 1
ATOM 951 N N . ASN A 1 116 ? 2.329 7.676 1.295 1.00 91.19 116 ASN A N 1
ATOM 952 C CA . ASN A 1 116 ? 2.409 7.955 -0.149 1.00 91.19 116 ASN A CA 1
ATOM 953 C C . ASN A 1 116 ? 2.664 6.674 -0.984 1.00 91.19 116 ASN A C 1
ATOM 955 O O . ASN A 1 116 ? 3.558 6.635 -1.828 1.00 91.19 116 ASN A O 1
ATOM 959 N N . SER A 1 117 ? 1.908 5.599 -0.714 1.00 90.00 117 SER A N 1
ATOM 960 C CA . SER A 1 117 ? 2.058 4.257 -1.325 1.00 90.00 117 SER A CA 1
ATOM 961 C C . SER A 1 117 ? 3.338 3.473 -0.982 1.00 90.00 117 SER A C 1
ATOM 963 O O . SER A 1 117 ? 3.547 2.367 -1.494 1.00 90.00 117 SER A O 1
ATOM 965 N N . ILE A 1 118 ? 4.195 3.990 -0.101 1.00 90.12 118 ILE A N 1
ATOM 966 C CA . ILE A 1 118 ? 5.384 3.295 0.408 1.00 90.12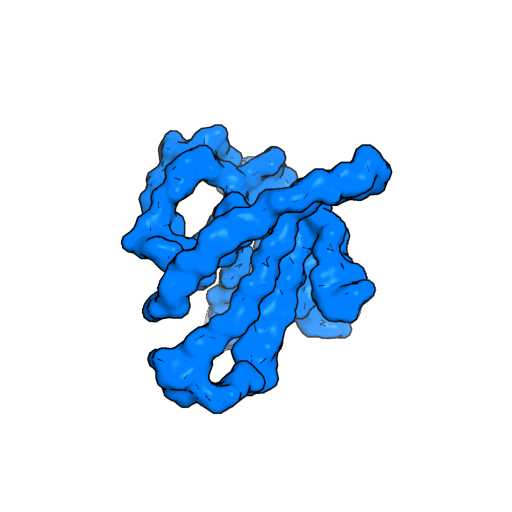 118 ILE A CA 1
ATOM 967 C C . ILE A 1 118 ? 4.990 2.494 1.646 1.00 90.12 118 ILE A C 1
ATOM 969 O O . ILE A 1 118 ? 4.486 3.073 2.601 1.00 90.12 118 ILE A O 1
ATOM 973 N N . LEU A 1 119 ? 5.235 1.181 1.638 1.00 88.88 119 LEU A N 1
ATOM 974 C CA . LEU A 1 119 ? 5.004 0.317 2.798 1.00 88.88 119 LEU A CA 1
ATOM 975 C C . LEU A 1 119 ? 6.007 0.651 3.915 1.00 88.88 119 LEU A C 1
ATOM 977 O O . LEU A 1 119 ? 7.195 0.355 3.786 1.00 88.88 119 LEU A O 1
ATOM 981 N N . THR A 1 120 ? 5.528 1.221 5.018 1.00 87.50 120 THR A N 1
ATOM 982 C CA . THR A 1 120 ? 6.326 1.534 6.211 1.00 87.50 120 THR A CA 1
ATOM 983 C C . THR A 1 120 ? 6.231 0.395 7.222 1.00 87.50 120 THR A C 1
ATOM 985 O O . THR A 1 120 ? 5.456 0.438 8.174 1.00 87.50 120 THR A O 1
ATOM 988 N N . SER A 1 121 ? 7.014 -0.666 7.009 1.00 79.19 121 SER A N 1
ATOM 989 C CA . SER A 1 121 ? 6.958 -1.886 7.833 1.00 79.19 121 SER A CA 1
ATOM 990 C C . SER A 1 121 ? 7.312 -1.671 9.310 1.00 79.19 121 SER A C 1
ATOM 992 O O . SER A 1 121 ? 6.914 -2.474 10.146 1.00 79.19 121 SER A O 1
ATOM 994 N N . GLU A 1 122 ? 8.041 -0.600 9.623 1.00 80.00 122 GLU A N 1
ATOM 995 C CA . GLU A 1 122 ? 8.470 -0.227 10.981 1.00 80.00 122 GLU A CA 1
ATOM 996 C C . GLU A 1 122 ? 7.730 1.032 11.488 1.00 80.00 122 GLU A C 1
ATOM 998 O O . GLU A 1 122 ? 7.981 1.506 12.590 1.00 80.00 122 GLU A O 1
ATOM 1003 N N . GLY A 1 123 ? 6.820 1.591 10.680 1.00 67.62 123 GLY A N 1
ATOM 1004 C CA . GLY A 1 123 ? 6.021 2.772 11.019 1.00 67.62 123 GLY A CA 1
ATOM 1005 C C . GLY A 1 123 ? 4.645 2.433 11.593 1.00 67.62 123 GLY A C 1
ATOM 1006 O O . GLY A 1 123 ? 4.319 1.277 11.797 1.00 67.62 123 GLY A O 1
ATOM 1007 N N . GLU A 1 124 ? 3.812 3.446 11.837 1.00 65.88 124 GLU A N 1
ATOM 1008 C CA . GLU A 1 124 ? 2.463 3.265 12.417 1.00 65.88 124 GLU A CA 1
ATOM 1009 C C . GLU A 1 124 ? 1.334 3.890 11.566 1.00 65.88 124 GLU A C 1
ATOM 1011 O O . GLU A 1 124 ? 0.175 3.873 11.974 1.00 65.88 124 GLU A O 1
ATOM 1016 N N . LYS A 1 125 ? 1.630 4.534 10.422 1.00 72.94 125 LYS A N 1
ATOM 1017 C CA . LYS A 1 125 ? 0.736 5.565 9.844 1.00 72.94 125 LYS A CA 1
ATOM 1018 C C . LYS A 1 125 ? 0.360 5.314 8.383 1.00 72.94 125 LYS A C 1
ATOM 1020 O O . LYS A 1 125 ? 1.209 5.406 7.505 1.00 72.94 125 LYS A O 1
ATOM 1025 N N . ASN A 1 126 ? -0.927 5.065 8.131 1.00 75.88 126 ASN A N 1
ATOM 1026 C CA . ASN A 1 126 ? -1.529 5.092 6.794 1.00 75.88 126 ASN A CA 1
ATOM 1027 C C . ASN A 1 126 ? -1.939 6.524 6.433 1.00 75.88 126 ASN A C 1
ATOM 1029 O O . ASN A 1 126 ? -2.988 6.997 6.880 1.00 75.88 126 ASN A O 1
ATOM 1033 N N . CYS A 1 127 ? -1.108 7.231 5.663 1.00 84.12 127 CYS A N 1
ATOM 1034 C CA . CYS A 1 127 ? -1.383 8.624 5.330 1.00 84.12 127 CYS A CA 1
ATOM 1035 C C . CYS A 1 127 ? -0.679 9.168 4.082 1.00 84.12 127 CYS A C 1
ATOM 1037 O O . CYS A 1 127 ? 0.259 8.582 3.538 1.00 84.12 127 CYS A O 1
ATOM 1039 N N . LEU A 1 128 ? -1.136 10.345 3.650 1.00 83.75 128 LEU A N 1
ATOM 1040 C CA . LEU A 1 128 ? -0.444 11.181 2.678 1.00 83.75 128 LEU A CA 1
ATOM 1041 C C . LEU A 1 128 ? 0.295 12.320 3.385 1.00 83.75 128 LEU A C 1
ATOM 1043 O O . LEU A 1 128 ? -0.323 13.154 4.052 1.00 83.75 128 LEU A O 1
ATOM 1047 N N . ILE A 1 129 ? 1.616 12.359 3.217 1.00 89.12 129 ILE A N 1
ATOM 1048 C CA . ILE A 1 129 ? 2.513 13.321 3.873 1.00 89.12 129 ILE A CA 1
ATOM 1049 C C . ILE A 1 129 ? 3.189 14.196 2.823 1.00 89.12 129 ILE A C 1
ATOM 1051 O O . ILE A 1 129 ? 3.658 13.700 1.796 1.00 89.12 129 ILE A O 1
ATOM 1055 N N . GLU A 1 130 ? 3.257 15.498 3.093 1.00 88.38 130 GLU A N 1
ATOM 1056 C CA . GLU A 1 130 ? 4.025 16.442 2.276 1.00 88.38 130 GLU A CA 1
ATOM 1057 C C . GLU A 1 130 ? 5.513 16.274 2.552 1.00 88.38 130 GLU A C 1
ATOM 1059 O O . GLU A 1 130 ? 5.931 16.307 3.704 1.00 88.38 130 GLU A O 1
ATOM 1064 N N . ASN A 1 131 ? 6.302 16.090 1.489 1.00 90.75 131 ASN A N 1
ATOM 1065 C CA . ASN A 1 131 ? 7.760 15.962 1.554 1.00 90.75 131 ASN A CA 1
ATOM 1066 C C . ASN A 1 131 ? 8.239 14.980 2.647 1.00 90.75 131 ASN A C 1
ATOM 1068 O O . ASN A 1 131 ? 8.941 15.384 3.574 1.00 90.75 131 ASN A O 1
ATOM 1072 N N . PRO A 1 132 ? 7.852 13.690 2.574 1.00 91.38 132 PRO A N 1
ATOM 1073 C CA . PRO A 1 132 ? 8.183 12.735 3.618 1.00 91.38 132 PRO A CA 1
ATOM 1074 C C . PRO A 1 132 ? 9.690 12.455 3.664 1.00 91.38 132 PRO A C 1
ATOM 1076 O O . PRO A 1 132 ? 10.333 12.169 2.651 1.00 91.38 132 PRO A O 1
ATOM 1079 N N . GLU A 1 133 ? 10.216 12.460 4.877 1.00 92.19 133 GLU A N 1
ATOM 1080 C CA . GLU A 1 133 ? 11.576 12.112 5.255 1.00 92.19 133 GLU A CA 1
ATOM 1081 C C . GLU A 1 133 ? 11.555 10.746 5.934 1.00 92.19 133 GLU A C 1
ATOM 1083 O O . GLU A 1 133 ? 10.640 10.419 6.694 1.00 92.19 133 GLU A O 1
ATOM 1088 N N . PHE A 1 134 ? 12.577 9.941 5.669 1.00 92.19 134 PHE A N 1
ATOM 1089 C CA . PHE A 1 134 ? 12.713 8.593 6.206 1.00 92.19 134 PHE A CA 1
ATOM 1090 C C . PHE A 1 134 ? 14.118 8.407 6.759 1.00 92.19 134 PHE A C 1
ATOM 1092 O O . PHE A 1 134 ? 15.065 9.005 6.254 1.00 92.19 134 PHE A O 1
ATOM 1099 N N . GLU A 1 135 ? 14.265 7.529 7.748 1.00 90.44 135 GLU A N 1
ATOM 1100 C CA . GLU A 1 135 ? 15.560 7.287 8.401 1.00 90.44 135 GLU A CA 1
ATOM 1101 C C . GLU A 1 135 ? 16.602 6.667 7.461 1.00 90.44 135 GLU A C 1
ATOM 1103 O O . GLU A 1 135 ? 17.806 6.798 7.665 1.00 90.44 135 GLU A O 1
ATOM 1108 N N . SER A 1 136 ? 16.145 5.982 6.411 1.00 93.62 136 SER A N 1
ATOM 1109 C CA . SER A 1 136 ? 17.010 5.395 5.394 1.00 93.62 136 SER A CA 1
ATOM 1110 C C . SER A 1 136 ? 16.339 5.357 4.025 1.00 93.62 136 SER A C 1
ATOM 1112 O O . SER A 1 136 ? 15.118 5.479 3.893 1.00 93.62 136 SER A O 1
ATOM 1114 N N . GLN A 1 137 ? 17.134 5.082 2.989 1.00 89.69 137 GLN A N 1
ATOM 1115 C CA . GLN A 1 137 ? 16.644 4.923 1.618 1.00 89.69 137 GLN A CA 1
ATOM 1116 C C . GLN A 1 137 ? 15.690 3.729 1.439 1.00 89.69 137 GLN A C 1
ATOM 1118 O O . GLN A 1 137 ? 14.926 3.697 0.475 1.00 89.69 137 GLN A O 1
ATOM 1123 N N . ALA A 1 138 ? 15.695 2.763 2.366 1.00 88.81 138 ALA A N 1
ATOM 1124 C CA . ALA A 1 138 ? 14.720 1.673 2.376 1.00 88.81 138 ALA A CA 1
ATOM 1125 C C . ALA A 1 138 ? 13.309 2.146 2.777 1.00 88.81 138 ALA A C 1
ATOM 1127 O O . ALA A 1 138 ? 12.344 1.429 2.528 1.00 88.81 138 ALA A O 1
ATOM 1128 N N . LYS A 1 139 ? 13.190 3.342 3.379 1.00 90.69 139 LYS A N 1
ATOM 1129 C CA . LYS A 1 139 ? 11.928 4.020 3.723 1.00 90.69 139 LYS A CA 1
ATOM 1130 C C . LYS A 1 139 ? 10.968 3.194 4.586 1.00 90.69 139 LYS A C 1
ATOM 1132 O O . LYS A 1 139 ? 9.754 3.345 4.496 1.00 90.69 139 LYS A O 1
ATOM 1137 N N . LYS A 1 140 ? 11.516 2.330 5.445 1.00 88.38 140 LYS A N 1
ATOM 1138 C CA . LYS A 1 140 ? 10.738 1.488 6.368 1.00 88.38 140 LYS A CA 1
ATOM 1139 C C . LYS A 1 140 ? 10.138 2.268 7.537 1.00 88.38 140 LYS A C 1
ATOM 1141 O O . LYS A 1 140 ? 9.042 1.929 7.982 1.00 88.38 140 LYS A O 1
ATOM 1146 N N . GLN A 1 141 ? 10.847 3.306 7.985 1.00 89.12 141 GLN A N 1
ATOM 1147 C CA . GLN A 1 141 ? 10.493 4.153 9.119 1.00 89.12 141 GLN A CA 1
ATOM 1148 C C . GLN A 1 141 ? 10.467 5.624 8.690 1.00 89.12 141 GLN A C 1
ATOM 1150 O O . GLN A 1 141 ? 11.433 6.146 8.125 1.00 89.12 141 GLN A O 1
ATOM 1155 N N . LEU A 1 142 ? 9.323 6.269 8.921 1.00 91.06 142 LEU A N 1
ATOM 1156 C CA . LEU A 1 142 ? 9.103 7.686 8.649 1.00 91.06 142 LEU A CA 1
ATOM 1157 C C . LEU A 1 142 ? 9.784 8.532 9.733 1.00 91.06 142 LEU A C 1
ATOM 1159 O O . LEU A 1 142 ? 9.485 8.364 10.912 1.00 91.06 142 LEU A O 1
ATOM 1163 N N . ALA A 1 143 ? 10.622 9.477 9.314 1.00 92.44 143 ALA A N 1
ATOM 1164 C CA . ALA A 1 143 ? 11.334 10.410 10.185 1.00 92.44 143 ALA A CA 1
ATOM 1165 C C . ALA A 1 143 ? 10.639 11.778 10.305 1.00 92.44 143 ALA A C 1
ATOM 1167 O O . ALA A 1 143 ? 10.869 12.493 11.277 1.00 92.44 143 ALA A O 1
ATOM 1168 N N . THR A 1 144 ? 9.767 12.147 9.355 1.00 91.75 144 THR A N 1
ATOM 1169 C CA . THR A 1 144 ? 9.066 13.441 9.388 1.00 91.75 144 THR A CA 1
ATOM 1170 C C . THR A 1 144 ? 8.320 13.648 10.709 1.00 91.75 144 THR A C 1
ATOM 1172 O O . THR A 1 144 ? 7.535 12.806 11.159 1.00 91.75 144 THR A O 1
ATOM 1175 N N . GLU A 1 145 ? 8.512 14.816 11.316 1.00 90.88 145 GLU A N 1
ATOM 1176 C CA . GLU A 1 145 ? 7.770 15.217 12.507 1.00 90.88 145 GLU A CA 1
ATOM 1177 C C . GLU A 1 145 ? 6.296 15.510 12.194 1.00 90.88 145 GLU A C 1
ATOM 1179 O O . GLU A 1 145 ? 5.964 16.096 11.164 1.00 90.88 145 GLU A O 1
ATOM 1184 N N . ARG A 1 146 ? 5.393 15.202 13.139 1.00 89.75 146 ARG A N 1
ATOM 1185 C CA . ARG A 1 146 ? 3.935 15.375 12.956 1.00 89.75 146 ARG A CA 1
ATOM 1186 C C . ARG A 1 146 ? 3.529 16.789 12.521 1.00 89.75 146 ARG A C 1
ATOM 1188 O O . ARG A 1 146 ? 2.590 16.934 11.747 1.00 89.75 146 ARG A O 1
ATOM 1195 N N . LYS A 1 147 ? 4.229 17.822 13.002 1.00 92.62 147 LYS A N 1
ATOM 1196 C CA . LYS A 1 147 ? 3.954 19.232 12.670 1.00 92.62 147 LYS A CA 1
ATOM 1197 C C . LYS A 1 147 ? 4.197 19.569 11.189 1.00 92.62 147 LYS A C 1
ATOM 1199 O O . LYS A 1 147 ? 3.648 20.547 10.702 1.00 92.62 147 LYS A O 1
ATOM 1204 N N . HIS A 1 148 ? 4.971 18.747 10.478 1.00 93.31 148 HIS A N 1
ATOM 1205 C CA . HIS A 1 148 ? 5.309 18.921 9.063 1.00 93.31 148 HIS A CA 1
ATOM 1206 C C . HIS A 1 148 ? 4.522 17.986 8.134 1.00 93.31 148 HIS A C 1
ATOM 1208 O O . HIS A 1 148 ? 4.839 17.876 6.958 1.00 93.31 148 HIS A O 1
ATOM 1214 N N . PHE A 1 149 ? 3.484 17.302 8.624 1.00 93.44 149 PHE A N 1
ATOM 1215 C CA . PHE A 1 149 ? 2.708 16.372 7.792 1.00 93.44 149 PHE A CA 1
ATOM 1216 C C . PHE A 1 149 ? 1.848 17.053 6.720 1.00 93.44 149 PHE A C 1
ATOM 1218 O O . PHE A 1 149 ? 1.355 16.378 5.815 1.00 93.44 149 PHE A O 1
ATOM 1225 N N . GLY A 1 150 ? 1.608 18.362 6.847 1.00 92.88 150 GLY A N 1
ATOM 1226 C CA . GLY A 1 150 ? 0.661 19.104 6.007 1.00 92.88 150 GLY A CA 1
ATOM 1227 C C . GLY A 1 150 ? -0.809 18.741 6.265 1.00 92.88 150 GLY A C 1
ATOM 1228 O O . GLY A 1 150 ? -1.702 19.218 5.575 1.00 92.88 150 GLY A O 1
ATOM 1229 N N . SER A 1 151 ? -1.090 17.877 7.247 1.00 93.00 151 SER A N 1
ATOM 1230 C CA . SER A 1 151 ? -2.442 17.481 7.655 1.00 93.00 151 SER A CA 1
ATOM 1231 C C . SER A 1 151 ? -2.454 16.886 9.063 1.00 93.00 151 SER A C 1
ATOM 1233 O O . SER A 1 151 ? -1.413 16.506 9.601 1.00 93.00 151 SER A O 1
ATOM 1235 N N . THR A 1 152 ? -3.640 16.791 9.664 1.00 91.00 152 THR A N 1
ATOM 1236 C CA . THR A 1 152 ? -3.842 16.208 10.995 1.00 91.00 152 THR A CA 1
ATOM 1237 C C . THR A 1 152 ? -4.801 15.020 10.944 1.00 91.00 152 THR A C 1
ATOM 1239 O O . THR A 1 152 ? -5.596 14.866 10.016 1.00 91.00 152 THR A O 1
ATOM 1242 N N . CYS A 1 153 ? -4.722 14.172 11.971 1.00 89.06 153 CYS A N 1
ATOM 1243 C CA . CYS A 1 153 ? -5.594 13.016 12.160 1.00 89.06 153 CYS A CA 1
ATOM 1244 C C . CYS A 1 153 ? -6.162 13.025 13.591 1.00 89.06 153 CYS A C 1
ATOM 1246 O O . CYS A 1 153 ? -5.607 12.367 14.478 1.00 89.06 153 CYS A O 1
ATOM 1248 N N . PRO A 1 154 ? -7.214 13.819 13.859 1.00 86.12 154 PRO A N 1
ATOM 1249 C CA . PRO A 1 154 ? -7.748 14.024 15.205 1.00 86.12 154 PRO A CA 1
ATOM 1250 C C . PRO A 1 154 ? -8.633 12.845 15.644 1.00 86.12 154 PRO A C 1
ATOM 1252 O O . PRO A 1 154 ? -9.852 12.939 15.669 1.00 86.12 154 PRO A O 1
ATOM 1255 N N . LEU A 1 155 ? -8.018 11.705 15.971 1.00 84.00 155 LEU A N 1
ATOM 1256 C CA . LEU A 1 155 ? -8.752 10.508 16.419 1.00 84.00 155 LEU A CA 1
ATOM 1257 C C . LEU A 1 155 ? -9.147 10.542 17.890 1.00 84.00 155 LEU A C 1
ATOM 1259 O O . LEU A 1 155 ? -10.101 9.880 18.278 1.00 84.00 155 LEU A O 1
ATOM 1263 N N . LYS A 1 156 ? -8.372 11.247 18.720 1.00 79.56 156 LYS A N 1
ATOM 1264 C CA . LYS A 1 156 ? -8.559 11.226 20.178 1.00 79.56 156 LYS A CA 1
ATOM 1265 C C . LYS A 1 156 ? -9.927 11.762 20.591 1.00 79.56 156 LYS A C 1
ATOM 1267 O O . LYS A 1 156 ? -10.496 11.266 21.553 1.00 79.56 156 LYS A O 1
ATOM 1272 N N . ASP A 1 157 ? -10.446 12.709 19.821 1.00 80.06 157 ASP A N 1
ATOM 1273 C CA . ASP A 1 157 ? -11.716 13.380 20.093 1.00 80.06 157 ASP A CA 1
ATOM 1274 C C . ASP A 1 157 ? -12.891 12.717 19.347 1.00 80.06 157 ASP A C 1
ATOM 1276 O O . ASP A 1 157 ? -14.029 13.179 19.404 1.00 80.06 157 ASP A O 1
ATOM 1280 N N . ASP A 1 158 ? -12.637 11.612 18.637 1.00 85.69 158 ASP A N 1
ATOM 1281 C CA . ASP A 1 158 ? -13.642 10.873 17.879 1.00 85.69 158 ASP A CA 1
ATOM 1282 C C . ASP A 1 158 ? -14.290 9.780 18.735 1.00 85.69 158 ASP A C 1
ATOM 1284 O O . ASP A 1 158 ? -14.024 8.581 18.595 1.00 85.69 158 ASP A O 1
ATOM 1288 N N . GLU A 1 159 ? -15.172 10.204 19.639 1.00 85.69 159 GLU A N 1
ATOM 1289 C CA . GLU A 1 159 ? -15.900 9.287 20.519 1.00 85.69 159 GLU A CA 1
ATOM 1290 C C . GLU A 1 159 ? -16.660 8.200 19.757 1.00 85.69 159 GLU A C 1
ATOM 1292 O O . GLU A 1 159 ? -16.800 7.085 20.254 1.00 85.69 159 GLU A O 1
ATOM 1297 N N . ASN A 1 160 ? -17.171 8.511 18.565 1.00 86.00 160 ASN A N 1
ATOM 1298 C CA . ASN A 1 160 ? -17.932 7.555 17.769 1.00 86.00 160 ASN A CA 1
ATOM 1299 C C . ASN A 1 160 ? -17.036 6.416 17.287 1.00 86.00 160 ASN A C 1
ATOM 1301 O O . ASN A 1 160 ? -17.429 5.253 17.382 1.00 86.00 160 ASN A O 1
ATOM 1305 N N . LEU A 1 161 ? -15.823 6.731 16.824 1.00 86.00 161 LEU A N 1
ATOM 1306 C CA . LEU A 1 161 ? -14.840 5.718 16.458 1.00 86.00 161 LEU A CA 1
ATOM 1307 C C . LEU A 1 161 ? -14.420 4.891 17.676 1.00 86.00 161 LEU A C 1
ATOM 1309 O O . LEU A 1 161 ? -14.414 3.667 17.589 1.00 86.00 161 LEU A O 1
ATOM 1313 N N . LEU A 1 162 ? -14.135 5.529 18.815 1.00 86.38 162 LEU A N 1
ATOM 1314 C CA . LEU A 1 162 ? -13.762 4.826 20.048 1.00 86.38 162 LEU A CA 1
ATOM 1315 C C . LEU A 1 162 ? -14.873 3.882 20.530 1.00 86.38 162 LEU A C 1
ATOM 1317 O O . LEU A 1 162 ? -14.613 2.709 20.798 1.00 86.38 162 LEU A O 1
ATOM 1321 N N . LYS A 1 163 ? -16.124 4.356 20.568 1.00 86.12 163 LYS A N 1
ATOM 1322 C CA . LYS A 1 163 ? -17.308 3.543 20.895 1.00 86.12 163 LYS A CA 1
ATOM 1323 C C . LYS A 1 163 ? -17.464 2.374 19.923 1.00 86.12 163 LYS A C 1
ATOM 1325 O O . LYS A 1 163 ? -17.805 1.270 20.344 1.00 86.12 163 LYS A O 1
ATOM 1330 N N . TYR A 1 164 ? -17.204 2.599 18.636 1.00 85.31 164 TYR A N 1
ATOM 1331 C CA . TYR A 1 164 ? -17.290 1.555 17.622 1.00 85.31 164 TYR A CA 1
ATOM 1332 C C . TYR A 1 164 ? -16.187 0.505 17.790 1.00 85.31 164 TYR A C 1
ATOM 1334 O O . TYR A 1 164 ? -16.502 -0.679 17.772 1.00 85.31 164 TYR A O 1
ATOM 1342 N N . ILE A 1 165 ? -14.938 0.911 18.055 1.00 85.81 165 ILE A N 1
ATOM 1343 C CA . ILE A 1 165 ? -13.829 0.002 18.393 1.00 85.81 165 ILE A CA 1
ATOM 1344 C C . ILE A 1 165 ? -14.201 -0.860 19.595 1.00 85.81 165 ILE A C 1
ATOM 1346 O O . ILE A 1 165 ? -14.160 -2.082 19.493 1.00 85.81 165 ILE A O 1
ATOM 1350 N N . ILE A 1 166 ? -14.624 -0.243 20.699 1.00 84.75 166 ILE A N 1
ATOM 1351 C CA . ILE A 1 166 ? -15.012 -0.955 21.924 1.00 84.75 166 ILE A CA 1
ATOM 1352 C C . ILE A 1 166 ? -16.104 -1.992 21.637 1.00 84.75 166 ILE A C 1
ATOM 1354 O O . ILE A 1 166 ? -15.981 -3.137 22.052 1.00 84.75 166 ILE A O 1
ATOM 1358 N N . LYS A 1 167 ? -17.141 -1.617 20.880 1.00 81.81 167 LYS A N 1
ATOM 1359 C CA . LYS A 1 167 ? -18.283 -2.494 20.590 1.00 81.81 167 LYS A CA 1
ATOM 1360 C C . LYS A 1 167 ? -17.987 -3.607 19.575 1.00 81.81 167 LYS A C 1
ATOM 1362 O O . LYS A 1 167 ? -18.685 -4.613 19.588 1.00 81.81 167 LYS A O 1
ATOM 1367 N N . LYS A 1 168 ? -17.050 -3.393 18.647 1.00 79.31 168 LYS A N 1
ATOM 1368 C CA . LYS A 1 168 ? -16.847 -4.240 17.455 1.00 79.31 168 LYS A CA 1
ATOM 1369 C C . LYS A 1 168 ? -15.533 -4.996 17.418 1.00 79.31 168 LYS A C 1
ATOM 1371 O O . LYS A 1 168 ? -15.224 -5.579 16.401 1.00 79.31 168 LYS A O 1
ATOM 1376 N N . THR A 1 169 ? -14.686 -4.908 18.430 1.00 77.88 169 THR A N 1
ATOM 1377 C CA . THR A 1 169 ? -13.391 -5.615 18.378 1.00 77.88 169 THR A CA 1
ATOM 1378 C C . THR A 1 169 ? -13.267 -6.701 19.430 1.00 77.88 169 THR A C 1
ATOM 1380 O O . THR A 1 169 ? -12.300 -7.460 19.407 1.00 77.88 169 THR A O 1
ATOM 1383 N N . GLY A 1 170 ? -14.207 -6.766 20.378 1.00 79.25 170 GLY A N 1
ATOM 1384 C CA . GLY A 1 170 ? -14.113 -7.660 21.530 1.00 79.25 170 GLY A CA 1
ATOM 1385 C C . GLY A 1 170 ? -12.877 -7.393 22.403 1.00 79.25 170 GLY A C 1
ATOM 1386 O O . GLY A 1 170 ? -12.424 -8.272 23.144 1.00 79.25 170 GLY A O 1
ATOM 1387 N N . ILE A 1 171 ? -12.238 -6.223 22.241 1.00 80.12 171 ILE A N 1
ATOM 1388 C CA . ILE A 1 171 ? -10.953 -5.915 22.875 1.00 80.12 171 ILE A CA 1
ATOM 1389 C C . ILE A 1 171 ? -11.109 -5.750 24.385 1.00 80.12 171 ILE A C 1
ATOM 1391 O O . ILE A 1 171 ? -10.224 -6.151 25.136 1.00 80.12 171 ILE A O 1
ATOM 1395 N N . VAL A 1 172 ? -12.242 -5.207 24.838 1.00 83.94 172 VAL A N 1
ATOM 1396 C CA . VAL A 1 172 ? -12.522 -5.009 26.264 1.00 83.94 172 VAL A CA 1
ATOM 1397 C C . VAL A 1 172 ? -12.707 -6.354 26.953 1.00 83.94 172 VAL A C 1
ATOM 1399 O O . VAL A 1 172 ? -12.076 -6.601 27.975 1.00 83.94 172 VAL A O 1
ATOM 1402 N N . GLU A 1 173 ? -13.488 -7.250 26.358 1.00 84.31 173 GLU A N 1
ATOM 1403 C CA . GLU A 1 173 ? -13.709 -8.611 26.845 1.00 84.31 173 GLU A CA 1
ATOM 1404 C C . GLU A 1 173 ? -12.392 -9.385 26.905 1.00 84.31 173 GLU A C 1
ATOM 1406 O O . GLU A 1 173 ? -12.115 -10.071 27.884 1.00 84.31 173 GLU A O 1
ATOM 1411 N N . SER A 1 174 ? -11.540 -9.221 25.890 1.00 80.19 174 SER A N 1
ATOM 1412 C CA . SER A 1 174 ? -10.227 -9.866 25.835 1.00 80.19 174 SER A CA 1
ATOM 1413 C C . SER A 1 174 ? -9.282 -9.349 26.933 1.00 80.19 174 SER A C 1
ATOM 1415 O O . SER A 1 174 ? -8.548 -10.139 27.524 1.00 80.19 174 SER A O 1
ATOM 1417 N N . ILE A 1 175 ? -9.319 -8.046 27.248 1.00 83.12 175 ILE A N 1
ATOM 1418 C CA . ILE A 1 175 ? -8.555 -7.448 28.358 1.00 83.12 175 ILE A CA 1
ATOM 1419 C C . ILE A 1 175 ? -9.086 -7.926 29.714 1.00 83.12 175 ILE A C 1
ATOM 1421 O O . ILE A 1 175 ? -8.285 -8.287 30.573 1.00 83.12 175 ILE A O 1
ATOM 1425 N N . ILE A 1 176 ? -10.408 -7.946 29.913 1.00 87.00 176 ILE A N 1
ATOM 1426 C CA . ILE A 1 176 ? -11.030 -8.424 31.159 1.00 87.00 176 ILE A CA 1
ATOM 1427 C C . ILE A 1 176 ? -10.666 -9.892 31.395 1.00 87.00 176 ILE A C 1
ATOM 1429 O O . ILE A 1 176 ? -10.140 -10.220 32.451 1.00 87.00 176 ILE A O 1
ATOM 1433 N N . ASN A 1 177 ? -10.833 -10.745 30.383 1.00 85.25 177 ASN A N 1
ATOM 1434 C CA . ASN A 1 177 ? -10.487 -12.163 30.457 1.00 85.25 177 ASN A CA 1
ATOM 1435 C C . ASN A 1 177 ? -8.996 -12.382 30.782 1.00 85.25 177 ASN A C 1
ATOM 1437 O O . ASN A 1 177 ? -8.636 -13.255 31.568 1.00 85.25 177 ASN A O 1
ATOM 1441 N N . TRP A 1 178 ? -8.109 -11.558 30.211 1.00 82.62 178 TRP A N 1
ATOM 1442 C CA . TRP A 1 178 ? -6.686 -11.592 30.551 1.00 82.62 178 TRP A CA 1
ATOM 1443 C C . TRP A 1 178 ? -6.414 -11.179 32.000 1.00 82.62 178 TRP A C 1
ATOM 1445 O O . TRP A 1 178 ? -5.537 -11.764 32.622 1.00 82.62 178 TRP A O 1
ATOM 1455 N N . LEU A 1 179 ? -7.136 -10.193 32.544 1.00 87.31 179 LEU A N 1
ATOM 1456 C CA . LEU A 1 179 ? -6.998 -9.772 33.943 1.00 87.31 179 LEU A CA 1
ATOM 1457 C C . LEU A 1 179 ? -7.542 -10.815 34.929 1.00 87.31 179 LEU A C 1
ATOM 1459 O O . LEU A 1 179 ? -6.976 -10.967 36.005 1.00 87.31 179 LEU A O 1
ATOM 1463 N N . GLU A 1 180 ? -8.619 -11.518 34.574 1.00 88.06 180 GLU A N 1
ATOM 1464 C CA . GLU A 1 180 ? -9.257 -12.542 35.416 1.00 88.06 180 GLU A CA 1
ATOM 1465 C C . GLU A 1 180 ? -8.465 -13.858 35.484 1.00 88.06 180 GLU A C 1
ATOM 1467 O O . GLU A 1 180 ? -8.575 -14.599 36.460 1.00 88.06 180 GLU A O 1
ATOM 1472 N N . HIS A 1 181 ? -7.653 -14.153 34.465 1.00 78.62 181 HIS A N 1
ATOM 1473 C CA . HIS A 1 181 ? -6.831 -15.366 34.380 1.00 78.62 181 HIS A CA 1
ATOM 1474 C C . HIS A 1 181 ? -5.328 -15.115 34.566 1.00 78.62 181 HIS A C 1
ATOM 1476 O O . HIS A 1 181 ? -4.500 -15.917 34.121 1.00 78.62 181 HIS A O 1
ATOM 1482 N N . LYS A 1 182 ? -4.979 -14.012 35.230 1.00 54.19 182 LYS A N 1
ATOM 1483 C CA . LYS A 1 182 ? -3.616 -13.663 35.631 1.00 54.19 182 LYS A CA 1
ATOM 1484 C C . LYS A 1 182 ? -3.438 -13.802 37.136 1.00 54.19 182 LYS A C 1
ATOM 1486 O O . LYS A 1 182 ? -2.342 -14.253 37.534 1.00 54.19 182 LYS A O 1
#

Secondary structure (DSSP, 8-state):
-PPPPPP---PPPTTPPP---------GGGGT-SS--HHHHHHHHHHHHHHHHHH----EETTEEP---SHHHHHHTTS-S-S---EEEEEEETTEEEEEE--TT-S------EETTEE-TT----B--SS--BSSTT--SB---GGGSSS----TT-HHHHHHHHHHS-HHHHHHHHHHT-

Sequence (182 aa):
MRDPQDAIITKISDNLKEFTCITFIPDLKRFQMDKFDDYLVSLFKRRVYDVAVSTGCKVTLNGKRIPIENMKDYMFMYLDNTTEKEIVYKKVNDRWEIGIAKNDYNNGCTQVSFVNSILTSEGEKNCLIENPEFESQAKKQLATERKHFGSTCPLKDDENLLKYIIKKTGIVESIINWLEHK

Foldseek 3Di:
DPPDDDDDDDDDDPPDDDDDDDDDDDPVVVVVHPDDDPVVVVVVVVLQVLLCALVQDFGDDPNHTDPDRYPVSVVVVQDPPDPDFLKQWDDQDPWAIDIDAADPPPPDDAAWEDESSQTQRPEHGHGDFDPWDAPDPNRNGTPDDPVRRVDDRPVVPVVVSVVSCVVRHCVVVVVVVVVVVD

Radius of gyration: 21.18 Å; chains: 1; bounding box: 46×38×70 Å